Protein AF-A0A7X7NXY7-F1 (afdb_monomer_lite)

pLDDT: mean 87.13, std 12.0, range [41.97, 97.44]

Secondary structure (DSSP, 8-state):
-----B-TT--BEEEETTTEEEEGGGS-HHHHHHHHHHHHHHHHHHHHTTS--EEEEESTTTTS-HHHHHHHHHHHHHHHHHSEEEEE-S-HHHHHHH-SS----

Sequence (105 aa):
FTSGDIDNSFQLILEKGGNTSIPVELLSTGTYDAVALALRLAVTEYIFGDQKGLLILDDCLVDLDPGRKQAAAELLKQFAEKHQVIFTTCSPDTANLLGGAIINM

Foldseek 3Di:
DPDWDQDPVRQTWDDDPNPDTDGLVPDDPQVNLLVVLVVVLVVVCVVQPQHAEEEEEEASLVPHDPVSLLVSLVVVQVSCVRYPYHYHDPDPVSCVSNDDDDDDD

Structure (mmCIF, N/CA/C/O backbone):
data_AF-A0A7X7NXY7-F1
#
_entry.id   AF-A0A7X7NXY7-F1
#
loop_
_atom_site.group_PDB
_atom_site.id
_atom_site.type_symbol
_atom_site.label_atom_id
_atom_site.label_alt_id
_atom_site.label_comp_id
_atom_site.label_asym_id
_atom_site.label_entity_id
_atom_site.label_seq_id
_atom_site.pdbx_PDB_ins_code
_atom_site.Cartn_x
_atom_site.Cartn_y
_atom_site.Cartn_z
_atom_site.occupancy
_atom_site.B_iso_or_equiv
_atom_site.auth_seq_id
_atom_site.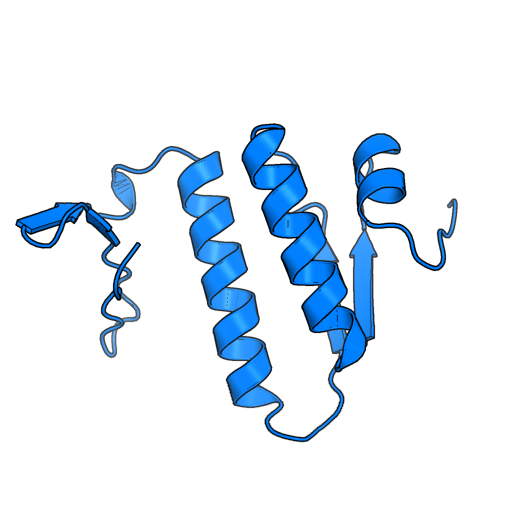auth_comp_id
_atom_site.auth_asym_id
_atom_site.auth_atom_id
_atom_site.pdbx_PDB_model_num
ATOM 1 N N . PHE A 1 1 ? -1.086 2.034 -17.728 1.00 45.12 1 PHE A N 1
ATOM 2 C CA . PHE A 1 1 ? -1.207 0.590 -17.471 1.00 45.12 1 PHE A CA 1
ATOM 3 C C . PHE A 1 1 ? -2.606 0.202 -17.885 1.00 45.12 1 PHE A C 1
ATOM 5 O O . PHE A 1 1 ? -3.544 0.827 -17.412 1.00 45.12 1 PHE A O 1
ATOM 12 N N . THR A 1 2 ? -2.752 -0.705 -18.834 1.00 41.97 2 THR A N 1
ATOM 13 C CA . THR A 1 2 ? -4.056 -1.086 -19.388 1.00 41.97 2 THR A CA 1
ATOM 14 C C . THR A 1 2 ? -4.057 -2.600 -19.439 1.00 41.97 2 THR A C 1
ATOM 16 O O . THR A 1 2 ? -3.410 -3.145 -20.318 1.00 41.97 2 THR A O 1
ATOM 19 N N . SER A 1 3 ? -4.706 -3.193 -18.427 1.00 53.06 3 SER A N 1
ATOM 20 C CA . SER A 1 3 ? -5.005 -4.622 -18.207 1.00 53.06 3 SER A CA 1
ATOM 21 C C . SER A 1 3 ? -3.831 -5.615 -18.226 1.00 53.06 3 SER A C 1
ATOM 23 O O . SER A 1 3 ? -3.082 -5.695 -19.186 1.00 53.06 3 SER A O 1
ATOM 25 N N . GLY A 1 4 ? -3.705 -6.399 -17.151 1.00 54.38 4 GLY A N 1
ATOM 26 C CA . GLY A 1 4 ? -2.897 -7.623 -17.107 1.00 54.38 4 GLY A CA 1
ATOM 27 C C . GLY A 1 4 ? -3.814 -8.847 -17.094 1.00 54.38 4 GLY A C 1
ATOM 28 O O . GLY A 1 4 ? -4.949 -8.746 -16.624 1.00 5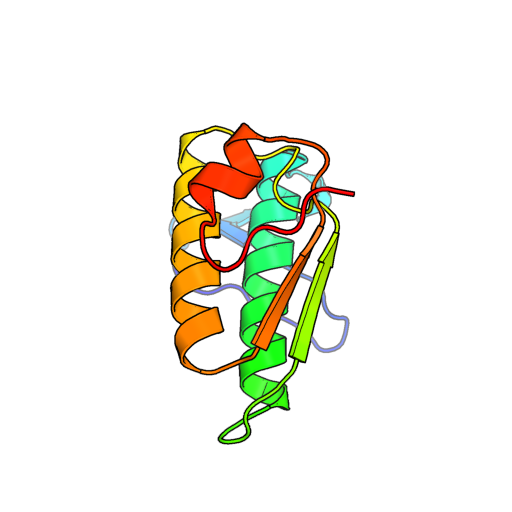4.38 4 GLY A O 1
ATOM 29 N N . ASP A 1 5 ? -3.334 -9.967 -17.628 1.00 58.06 5 ASP A N 1
ATOM 30 C CA . ASP A 1 5 ? -4.025 -11.261 -17.588 1.00 58.06 5 ASP A CA 1
ATOM 31 C C . ASP A 1 5 ? -3.582 -12.057 -16.347 1.00 58.06 5 ASP A C 1
ATOM 33 O O . ASP A 1 5 ? -2.433 -11.937 -15.910 1.00 58.06 5 ASP A O 1
ATOM 37 N N . ILE A 1 6 ? -4.498 -12.832 -15.762 1.00 59.7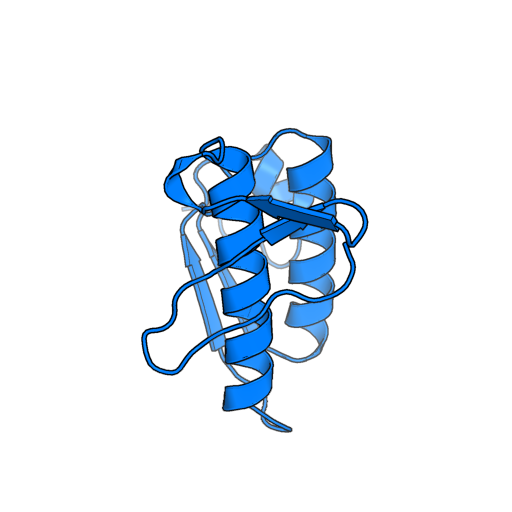5 6 ILE A N 1
ATOM 38 C CA . ILE A 1 6 ? -4.227 -13.750 -14.646 1.00 59.75 6 ILE A CA 1
ATOM 39 C C . ILE A 1 6 ? -4.820 -15.100 -15.039 1.00 59.75 6 ILE A C 1
ATOM 41 O O . ILE A 1 6 ? -6.038 -15.281 -15.017 1.00 59.75 6 ILE A O 1
ATOM 45 N N . ASP A 1 7 ? -3.960 -16.049 -15.398 1.00 66.25 7 ASP A N 1
ATOM 46 C CA . ASP A 1 7 ? -4.399 -17.402 -15.734 1.00 66.25 7 ASP A CA 1
ATOM 47 C C . ASP A 1 7 ? -4.694 -18.251 -14.478 1.00 66.25 7 ASP A C 1
ATOM 49 O O . ASP A 1 7 ? -4.425 -17.858 -13.342 1.00 66.25 7 ASP A O 1
ATOM 53 N N . ASN A 1 8 ? -5.244 -19.458 -14.661 1.00 60.84 8 ASN A N 1
ATOM 54 C CA . ASN A 1 8 ? -5.540 -20.381 -13.550 1.00 60.84 8 ASN A CA 1
ATOM 55 C C . ASN A 1 8 ? -4.282 -20.885 -12.810 1.00 60.84 8 ASN A C 1
ATOM 57 O O . ASN A 1 8 ? -4.403 -21.509 -11.755 1.00 60.84 8 ASN A O 1
ATOM 61 N N . SER A 1 9 ? -3.086 -20.635 -13.351 1.00 61.12 9 SER A N 1
ATOM 62 C CA . SER A 1 9 ? -1.801 -20.845 -12.677 1.00 61.12 9 SER A CA 1
ATOM 63 C C . SER A 1 9 ? -1.289 -19.594 -11.951 1.00 61.12 9 SER A C 1
ATOM 65 O O . SER A 1 9 ? -0.188 -19.634 -11.402 1.00 61.12 9 SER A O 1
ATOM 67 N N . PHE A 1 10 ? -2.083 -18.517 -11.901 1.00 62.81 10 PHE A N 1
ATOM 68 C CA . PHE A 1 10 ? -1.730 -17.211 -11.342 1.00 62.81 10 PHE A CA 1
ATOM 69 C C . PHE A 1 10 ? -0.450 -16.617 -11.953 1.00 62.81 10 PHE A C 1
ATOM 71 O O . PHE A 1 10 ? 0.284 -15.888 -11.283 1.00 62.81 10 PHE A O 1
ATOM 78 N N . GLN A 1 11 ? -0.178 -16.907 -13.230 1.00 67.31 11 GLN A N 1
ATOM 79 C CA . GLN A 1 11 ? 0.917 -16.262 -13.948 1.00 67.31 11 GLN A CA 1
ATOM 80 C C . GLN A 1 11 ? 0.553 -14.799 -14.185 1.00 67.31 11 GLN A C 1
ATOM 82 O O . GLN A 1 11 ? -0.390 -14.478 -14.904 1.00 67.31 11 GLN A O 1
ATOM 87 N N . LEU A 1 12 ? 1.301 -13.907 -13.541 1.00 75.25 12 LEU A N 1
ATOM 88 C CA . LEU A 1 12 ? 1.185 -12.470 -13.737 1.00 75.25 12 LEU A CA 1
ATOM 89 C C . LEU A 1 12 ? 1.958 -12.084 -14.999 1.00 75.25 12 LEU A C 1
ATOM 91 O O . LEU A 1 12 ? 3.147 -12.368 -15.117 1.00 75.25 12 LEU A O 1
ATOM 95 N N . ILE A 1 13 ? 1.298 -11.395 -15.926 1.00 79.31 13 ILE A N 1
ATOM 96 C CA . ILE A 1 13 ? 1.942 -10.817 -17.108 1.00 79.31 13 ILE A CA 1
ATOM 97 C C . ILE A 1 13 ? 1.687 -9.316 -17.109 1.00 79.31 13 ILE A C 1
ATOM 99 O O . ILE A 1 13 ? 0.552 -8.858 -16.965 1.00 79.31 13 ILE A O 1
ATOM 103 N N . LEU A 1 14 ? 2.749 -8.531 -17.286 1.00 81.44 14 LEU A N 1
ATOM 104 C CA . LEU A 1 14 ? 2.635 -7.081 -17.388 1.00 81.44 14 LEU A CA 1
ATOM 105 C C . LEU A 1 14 ? 2.687 -6.638 -18.837 1.00 81.44 14 LEU A C 1
ATOM 107 O O . LEU A 1 14 ? 3.646 -6.931 -19.543 1.00 81.44 14 LEU A O 1
ATOM 111 N N . GLU A 1 15 ? 1.706 -5.852 -19.258 1.00 83.12 15 GLU A N 1
ATOM 112 C CA . GLU A 1 15 ? 1.705 -5.259 -20.589 1.00 83.12 15 GLU A CA 1
ATOM 113 C C . GLU A 1 15 ? 2.158 -3.797 -20.566 1.00 83.12 15 GLU A C 1
ATOM 115 O O . GLU A 1 15 ? 1.634 -2.945 -19.838 1.00 83.12 15 GLU A O 1
ATOM 120 N N . LYS A 1 16 ? 3.132 -3.482 -21.423 1.00 78.75 16 LYS A N 1
ATOM 121 C CA . LYS A 1 16 ? 3.610 -2.124 -21.672 1.00 78.75 16 LYS A CA 1
ATOM 122 C C . LYS A 1 16 ? 3.208 -1.688 -23.080 1.00 78.75 16 LYS A C 1
ATOM 124 O O . LYS A 1 16 ? 3.705 -2.214 -24.069 1.00 78.75 16 LYS A O 1
ATOM 129 N N . GLY A 1 17 ? 2.329 -0.687 -23.168 1.00 77.38 17 GLY A N 1
ATOM 130 C CA . GLY A 1 17 ? 1.947 -0.063 -24.442 1.00 77.38 17 GLY A CA 1
ATOM 131 C C . GLY A 1 17 ? 1.177 -0.972 -25.409 1.00 77.38 17 GLY A C 1
ATOM 132 O O . GLY A 1 17 ? 1.246 -0.741 -26.609 1.00 77.38 17 GLY A O 1
ATOM 133 N N . GLY A 1 18 ? 0.494 -2.008 -24.908 1.00 70.94 18 GLY A N 1
ATOM 134 C CA . GLY A 1 18 ? -0.385 -2.896 -25.687 1.00 70.94 18 GLY A CA 1
ATOM 135 C C . GLY A 1 18 ? 0.310 -3.935 -26.576 1.00 70.94 18 GLY A C 1
ATOM 136 O O . GLY A 1 18 ? -0.356 -4.834 -27.069 1.00 70.94 18 GLY A O 1
ATOM 137 N N . ASN A 1 19 ? 1.634 -3.852 -26.760 1.00 72.31 19 ASN A N 1
ATOM 138 C CA . ASN A 1 19 ? 2.380 -4.743 -27.662 1.00 72.31 19 ASN A CA 1
ATOM 139 C C . ASN A 1 19 ? 3.606 -5.406 -27.009 1.00 72.31 19 ASN A C 1
ATOM 141 O O . ASN A 1 19 ? 4.390 -6.063 -27.692 1.00 72.31 19 ASN A O 1
ATOM 145 N N . THR A 1 20 ? 3.848 -5.196 -25.715 1.00 77.62 20 THR A N 1
ATOM 146 C CA . THR A 1 20 ? 5.012 -5.772 -25.027 1.00 77.62 20 THR A CA 1
ATOM 147 C C . THR A 1 20 ? 4.588 -6.393 -23.710 1.00 77.62 20 THR A C 1
ATOM 149 O O . THR A 1 20 ? 4.337 -5.673 -22.745 1.00 77.62 20 THR A O 1
ATOM 152 N N . SER A 1 21 ? 4.550 -7.722 -23.676 1.00 80.94 21 SER A N 1
ATOM 153 C CA . SER A 1 21 ? 4.411 -8.498 -22.448 1.00 80.94 21 SER A CA 1
ATOM 154 C C . SER A 1 21 ? 5.772 -8.638 -21.772 1.00 80.94 21 SER A C 1
ATOM 156 O O . SER A 1 21 ? 6.765 -8.997 -22.407 1.00 80.94 21 SER A O 1
ATOM 158 N N . ILE A 1 22 ? 5.819 -8.327 -20.484 1.00 80.00 22 ILE A N 1
ATOM 159 C CA . ILE A 1 22 ? 7.006 -8.391 -19.641 1.00 80.00 22 ILE A CA 1
ATOM 160 C C . ILE A 1 22 ? 6.748 -9.468 -18.582 1.00 80.00 22 ILE A C 1
ATOM 162 O O . ILE A 1 22 ? 5.845 -9.292 -17.756 1.00 80.00 22 ILE A O 1
ATOM 166 N N . PRO A 1 23 ? 7.518 -10.570 -18.603 1.00 80.44 23 PRO A N 1
ATOM 167 C CA . PRO A 1 23 ? 7.526 -11.549 -17.528 1.00 80.44 23 PRO A CA 1
ATOM 168 C C . PRO A 1 23 ? 7.941 -10.911 -16.204 1.00 80.44 23 PRO A C 1
ATOM 170 O O . PRO A 1 23 ? 8.771 -9.997 -16.159 1.00 80.44 23 PRO A O 1
ATOM 173 N N . VAL A 1 24 ? 7.370 -11.406 -15.116 1.00 79.94 24 VAL A N 1
ATOM 174 C CA . VAL A 1 24 ? 7.554 -10.845 -13.775 1.00 79.94 24 VAL A CA 1
ATOM 175 C C . VAL A 1 24 ? 8.996 -10.986 -13.283 1.00 79.94 24 VAL A C 1
ATOM 177 O O . VAL A 1 24 ? 9.486 -10.132 -12.547 1.00 79.94 24 VAL A O 1
ATOM 180 N N . GLU A 1 25 ? 9.716 -11.995 -13.768 1.00 81.12 25 GLU A N 1
ATOM 181 C CA . GLU A 1 25 ? 11.126 -12.257 -13.466 1.00 81.12 25 GLU A CA 1
ATOM 182 C C . GLU A 1 25 ? 12.063 -11.160 -13.993 1.00 81.12 25 GLU A C 1
ATOM 184 O O . GLU A 1 25 ? 13.207 -11.060 -13.555 1.00 81.12 25 GLU A O 1
ATOM 189 N N . LEU A 1 26 ? 11.595 -10.334 -14.937 1.00 83.38 26 LEU A N 1
ATOM 190 C CA . LEU A 1 26 ? 12.359 -9.216 -15.498 1.00 83.38 26 LEU A CA 1
ATOM 191 C C . LEU A 1 26 ? 12.095 -7.886 -14.778 1.00 83.38 26 LEU A C 1
ATOM 193 O O . LEU A 1 26 ? 12.628 -6.849 -15.183 1.00 83.38 26 LEU A O 1
ATOM 197 N N . LEU A 1 27 ? 11.258 -7.881 -13.738 1.00 82.81 27 LEU A N 1
ATOM 198 C CA . LEU A 1 27 ? 10.927 -6.671 -12.996 1.00 82.81 27 LEU A CA 1
ATOM 199 C C . LEU A 1 27 ? 11.981 -6.342 -11.947 1.00 82.81 27 LEU A C 1
ATOM 201 O O . LEU A 1 27 ? 12.554 -7.215 -11.302 1.00 82.81 27 LEU A O 1
ATOM 205 N N . SER A 1 28 ? 12.177 -5.043 -11.713 1.00 84.88 28 SER A N 1
ATOM 206 C CA . SER A 1 28 ? 12.858 -4.605 -10.497 1.00 84.88 28 SER A CA 1
ATOM 207 C C . SER A 1 28 ? 11.999 -4.907 -9.269 1.00 84.88 28 SER A C 1
ATOM 209 O O . SER A 1 28 ? 10.769 -4.874 -9.360 1.00 84.88 28 SER A O 1
ATOM 211 N N . THR A 1 29 ? 12.640 -5.098 -8.114 1.00 85.94 29 THR A N 1
ATOM 212 C CA . THR A 1 29 ? 11.980 -5.354 -6.822 1.00 85.94 29 THR A CA 1
ATOM 213 C C . THR A 1 29 ? 10.848 -4.361 -6.549 1.00 85.94 29 THR A C 1
ATOM 215 O O . THR A 1 29 ? 9.690 -4.750 -6.497 1.00 85.94 29 THR A O 1
ATOM 218 N N . GLY A 1 30 ? 11.125 -3.052 -6.577 1.00 85.88 30 GLY A N 1
ATOM 219 C CA . GLY A 1 30 ? 10.084 -2.043 -6.348 1.00 85.88 30 GLY A CA 1
ATOM 220 C C . GLY A 1 30 ? 8.993 -1.963 -7.432 1.00 85.88 30 GLY A C 1
ATOM 221 O O . GLY A 1 30 ? 7.970 -1.313 -7.233 1.00 85.88 30 GLY A O 1
ATOM 222 N N . THR A 1 31 ? 9.176 -2.568 -8.613 1.00 87.19 31 THR A N 1
ATOM 223 C CA . THR A 1 31 ? 8.081 -2.710 -9.596 1.00 87.19 31 THR A CA 1
ATOM 224 C C . THR A 1 31 ? 7.232 -3.928 -9.276 1.00 87.19 31 THR A C 1
ATOM 226 O O . THR A 1 31 ? 6.007 -3.832 -9.296 1.00 87.19 31 THR A O 1
ATOM 229 N N . TYR A 1 32 ? 7.882 -5.043 -8.949 1.00 87.69 32 TYR A N 1
ATOM 230 C CA . TYR A 1 32 ? 7.222 -6.249 -8.477 1.00 87.69 32 TYR A CA 1
ATOM 231 C C . TYR A 1 32 ? 6.347 -5.953 -7.254 1.00 87.69 32 TYR A C 1
ATOM 233 O O . TYR A 1 32 ? 5.160 -6.264 -7.275 1.00 87.69 32 TYR A O 1
ATOM 241 N N . ASP A 1 33 ? 6.882 -5.260 -6.247 1.00 89.69 33 ASP A N 1
ATOM 242 C CA . A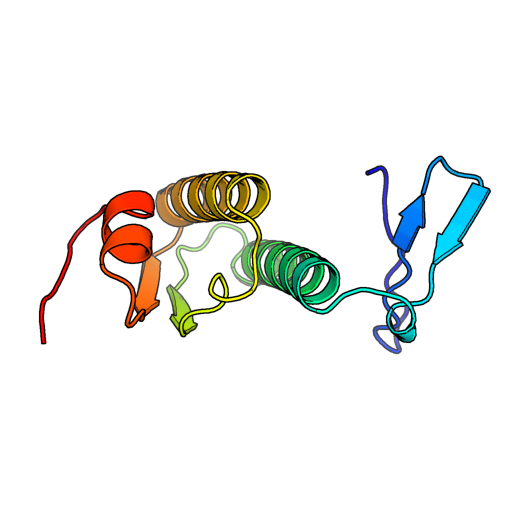SP A 1 33 ? 6.157 -4.954 -5.009 1.00 89.69 33 ASP A CA 1
ATOM 243 C C . ASP A 1 33 ? 4.934 -4.072 -5.250 1.00 89.69 33 ASP A C 1
ATOM 245 O O . ASP A 1 33 ? 3.864 -4.321 -4.694 1.00 89.69 33 ASP A O 1
ATOM 249 N N . ALA A 1 34 ? 5.050 -3.078 -6.137 1.00 90.00 34 ALA A N 1
ATOM 250 C CA . ALA A 1 34 ? 3.921 -2.232 -6.513 1.00 90.00 34 ALA A CA 1
ATOM 251 C C . ALA A 1 34 ? 2.803 -3.042 -7.194 1.00 90.00 34 ALA A C 1
ATOM 253 O O . ALA A 1 34 ? 1.625 -2.861 -6.884 1.00 90.00 34 ALA A O 1
ATOM 254 N N . VAL A 1 35 ? 3.165 -3.956 -8.100 1.00 89.62 35 VAL A N 1
ATOM 255 C CA . VAL A 1 35 ? 2.210 -4.830 -8.798 1.00 89.62 35 VAL A CA 1
ATOM 256 C C . VAL A 1 35 ? 1.582 -5.830 -7.830 1.00 89.62 35 VAL A C 1
ATOM 258 O O . VAL A 1 35 ? 0.364 -6.003 -7.833 1.00 89.62 35 VAL A O 1
ATOM 261 N N . ALA A 1 36 ? 2.384 -6.441 -6.960 1.00 89.00 36 ALA A N 1
ATOM 262 C CA . ALA A 1 36 ? 1.919 -7.377 -5.948 1.00 89.00 36 ALA A CA 1
ATOM 263 C C . ALA A 1 36 ? 0.961 -6.706 -4.952 1.00 89.00 36 ALA A C 1
ATOM 265 O O . ALA A 1 36 ? -0.062 -7.292 -4.596 1.00 89.00 36 ALA A O 1
ATOM 266 N N . LEU A 1 37 ? 1.250 -5.470 -4.529 1.00 92.44 37 LEU A N 1
ATOM 267 C CA . LEU A 1 37 ? 0.356 -4.687 -3.680 1.00 92.44 37 LEU A CA 1
ATOM 268 C C . LEU A 1 37 ? -0.960 -4.367 -4.396 1.00 92.44 37 LEU A C 1
ATOM 270 O O . LEU A 1 37 ? -2.024 -4.594 -3.825 1.00 92.44 37 LEU A O 1
ATOM 274 N N . ALA A 1 38 ? -0.903 -3.893 -5.644 1.00 91.75 38 ALA A N 1
ATOM 275 C CA . ALA A 1 38 ? -2.098 -3.588 -6.429 1.00 91.75 38 ALA A CA 1
ATOM 276 C C . ALA A 1 38 ? -2.991 -4.825 -6.615 1.00 91.75 38 ALA A C 1
ATOM 278 O O . ALA A 1 38 ? -4.200 -4.755 -6.389 1.00 91.75 38 ALA A O 1
ATOM 279 N N . LEU A 1 39 ? -2.393 -5.974 -6.949 1.00 90.69 39 LEU A N 1
ATOM 280 C CA . LEU A 1 39 ? -3.118 -7.237 -7.052 1.00 90.69 39 LEU A CA 1
ATOM 281 C C . LEU A 1 39 ? -3.735 -7.637 -5.709 1.00 90.69 39 LEU A C 1
ATOM 283 O O . LEU A 1 39 ? -4.905 -8.010 -5.660 1.00 90.69 39 LEU A O 1
ATOM 287 N N . ARG A 1 40 ? -2.969 -7.543 -4.615 1.00 92.06 40 ARG A N 1
ATOM 288 C CA . ARG A 1 40 ? -3.458 -7.878 -3.273 1.00 92.06 40 ARG A CA 1
ATOM 289 C C . ARG A 1 40 ? -4.688 -7.048 -2.917 1.00 92.06 40 ARG A C 1
ATOM 291 O O . ARG A 1 40 ? -5.660 -7.621 -2.434 1.00 92.06 40 ARG A O 1
ATOM 298 N N . LEU A 1 41 ? -4.678 -5.742 -3.186 1.00 93.00 41 LEU A N 1
ATOM 299 C CA . LEU A 1 41 ? -5.832 -4.871 -2.947 1.00 93.00 41 LEU A CA 1
ATOM 300 C C . LEU A 1 41 ? -7.037 -5.269 -3.810 1.00 93.00 41 LEU A C 1
ATOM 302 O O . LEU A 1 41 ? -8.127 -5.426 -3.269 1.00 93.00 41 LEU A O 1
ATOM 306 N N . ALA A 1 42 ? -6.836 -5.521 -5.106 1.00 91.88 42 ALA A N 1
ATOM 307 C CA . ALA A 1 42 ? -7.910 -5.920 -6.019 1.00 91.88 42 ALA A CA 1
ATOM 308 C C . ALA A 1 42 ? -8.568 -7.252 -5.616 1.00 91.88 42 ALA A C 1
ATOM 310 O O . ALA A 1 42 ? -9.792 -7.358 -5.556 1.00 91.88 42 ALA A O 1
ATOM 311 N N . VAL A 1 43 ? -7.759 -8.264 -5.286 1.00 91.56 43 VAL A N 1
ATOM 312 C CA . VAL A 1 43 ? -8.252 -9.565 -4.806 1.00 91.56 43 VAL A CA 1
ATOM 313 C C . VAL A 1 43 ? -8.982 -9.408 -3.475 1.00 91.56 43 VAL A C 1
ATOM 315 O O . VAL A 1 43 ? -10.024 -10.021 -3.266 1.00 91.56 43 VAL A O 1
ATOM 318 N N . THR A 1 44 ? -8.464 -8.569 -2.579 1.00 92.38 44 THR A N 1
ATOM 319 C CA . THR A 1 44 ? -9.082 -8.329 -1.272 1.00 92.38 44 THR A CA 1
ATOM 320 C C . THR A 1 44 ? -10.441 -7.635 -1.413 1.00 92.38 44 THR A C 1
ATOM 322 O O . THR A 1 44 ? -11.402 -8.065 -0.779 1.00 92.38 44 THR A O 1
ATOM 325 N N . GLU A 1 45 ? -10.555 -6.616 -2.273 1.00 90.69 45 GLU A N 1
ATOM 326 C CA . GLU A 1 45 ? -11.833 -5.945 -2.560 1.00 90.69 45 GLU A CA 1
ATOM 327 C C . GLU A 1 45 ? -12.846 -6.929 -3.170 1.00 90.69 45 GLU A C 1
ATOM 329 O O . GLU A 1 45 ? -14.007 -6.952 -2.765 1.00 90.69 45 GLU A O 1
ATOM 334 N N . TYR A 1 46 ? -12.396 -7.822 -4.058 1.00 90.50 46 TYR A N 1
ATOM 335 C CA . TYR A 1 46 ? -13.241 -8.881 -4.617 1.00 90.50 46 TYR A CA 1
ATOM 336 C C . TYR A 1 46 ? -13.735 -9.880 -3.558 1.00 90.50 46 TYR A C 1
ATOM 338 O O . TYR A 1 46 ? -14.912 -10.236 -3.549 1.00 90.50 46 TYR A O 1
ATOM 346 N N . ILE A 1 47 ? -12.854 -10.327 -2.655 1.00 90.81 47 ILE A N 1
ATOM 347 C CA . ILE A 1 47 ? -13.197 -11.294 -1.600 1.00 90.81 47 ILE A CA 1
ATOM 348 C C . ILE A 1 47 ? -14.173 -10.690 -0.589 1.00 90.81 47 ILE A C 1
ATOM 350 O O . ILE A 1 47 ? -15.108 -11.368 -0.162 1.00 90.81 47 ILE A O 1
ATOM 354 N N . PHE A 1 48 ? -13.956 -9.440 -0.177 1.00 90.50 48 PHE A N 1
ATOM 355 C CA . PHE A 1 48 ? -14.824 -8.786 0.801 1.00 90.50 48 PHE A CA 1
ATOM 356 C C . PHE A 1 48 ? -16.170 -8.355 0.207 1.00 90.50 48 PHE A C 1
ATOM 358 O O . PHE A 1 48 ? -17.163 -8.314 0.938 1.00 90.50 48 PHE A O 1
ATOM 365 N N . GLY A 1 49 ? -16.234 -8.071 -1.097 1.00 86.56 49 GLY A N 1
ATOM 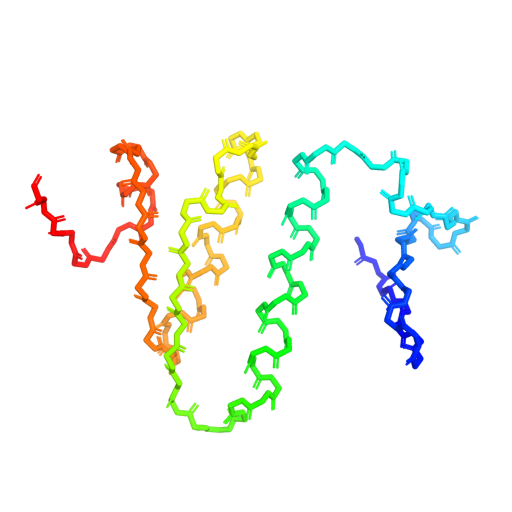366 C CA . GLY A 1 49 ? -17.449 -7.583 -1.743 1.00 86.56 49 GLY A CA 1
ATOM 367 C C . GLY A 1 49 ? -17.974 -6.328 -1.039 1.00 86.56 49 GLY A C 1
ATOM 368 O O . GLY A 1 49 ? -17.224 -5.389 -0.786 1.00 86.56 49 GLY A O 1
ATOM 369 N N . ASP A 1 50 ? -19.253 -6.334 -0.657 1.00 87.19 50 ASP A N 1
ATOM 370 C CA . ASP A 1 50 ? -19.882 -5.212 0.059 1.00 87.19 50 ASP A CA 1
ATOM 371 C C . ASP A 1 50 ? -19.589 -5.195 1.574 1.00 87.19 50 ASP A C 1
ATOM 373 O O . ASP A 1 50 ? -20.058 -4.313 2.301 1.00 87.19 50 ASP A O 1
ATOM 377 N N . GLN A 1 51 ? -18.849 -6.179 2.094 1.00 90.62 51 GLN A N 1
ATOM 378 C CA . GLN A 1 51 ? -18.555 -6.276 3.521 1.00 90.62 51 GLN A CA 1
ATOM 379 C C . GLN A 1 51 ? -17.320 -5.455 3.904 1.00 90.62 51 GLN A C 1
ATOM 381 O O . GLN A 1 51 ? -16.312 -5.405 3.199 1.00 90.62 51 GLN A O 1
ATOM 386 N N . LYS A 1 52 ? -17.361 -4.854 5.098 1.00 90.06 52 LYS A N 1
ATOM 387 C CA . LYS A 1 52 ? -16.159 -4.269 5.702 1.00 90.06 52 LYS A CA 1
ATOM 388 C C . LYS A 1 52 ? -15.221 -5.394 6.124 1.00 90.06 52 LYS A C 1
ATOM 390 O O . LYS A 1 52 ? -15.608 -6.263 6.901 1.00 90.06 52 LYS A O 1
ATOM 395 N N . GLY A 1 53 ? -13.990 -5.344 5.631 1.00 93.06 53 GLY A N 1
ATOM 396 C CA . GLY A 1 53 ? -12.962 -6.347 5.892 1.00 93.06 53 GLY A CA 1
ATOM 397 C C . GLY A 1 53 ? -11.773 -5.761 6.643 1.00 93.06 53 GLY A C 1
ATOM 398 O O . GLY A 1 53 ? -11.726 -4.553 6.882 1.00 93.06 53 GLY A O 1
ATOM 399 N N . LEU A 1 54 ? -10.824 -6.620 7.008 1.00 94.06 54 LEU A N 1
ATOM 400 C CA . LEU A 1 54 ? -9.575 -6.247 7.670 1.00 94.06 54 LEU A CA 1
ATOM 401 C C . LEU A 1 54 ? -8.393 -6.637 6.783 1.00 94.06 54 LEU A C 1
ATOM 403 O O . LEU A 1 54 ? -8.263 -7.798 6.400 1.00 94.06 54 LEU A O 1
ATOM 407 N N . LEU A 1 55 ? -7.513 -5.679 6.513 1.00 95.25 55 LEU A N 1
ATOM 408 C CA . LEU A 1 55 ? -6.247 -5.895 5.826 1.00 95.25 55 LEU A CA 1
ATOM 409 C C . LEU A 1 55 ? -5.091 -5.522 6.758 1.00 95.25 55 LEU A C 1
ATOM 411 O O . LEU A 1 55 ? -5.054 -4.413 7.287 1.00 95.25 55 LEU A O 1
ATOM 415 N N . ILE A 1 56 ? -4.149 -6.445 6.950 1.00 96.31 56 ILE A N 1
ATOM 416 C CA . ILE A 1 56 ? -2.923 -6.215 7.722 1.00 96.31 56 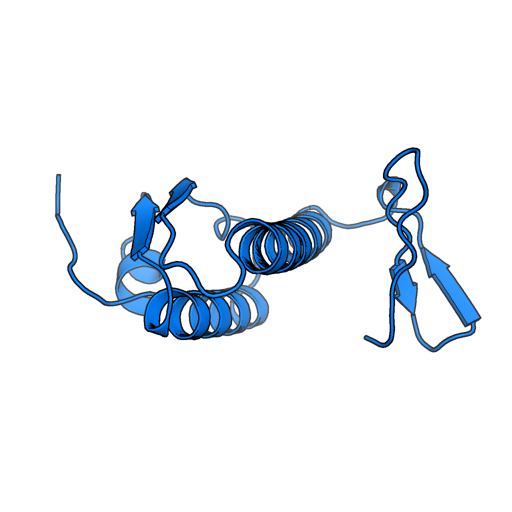ILE A CA 1
ATOM 417 C C . ILE A 1 56 ? -1.740 -6.250 6.755 1.00 96.31 56 ILE A C 1
ATOM 419 O O . ILE A 1 56 ? -1.610 -7.196 5.976 1.00 96.31 56 ILE A O 1
ATOM 423 N N . LEU A 1 57 ? -0.903 -5.216 6.787 1.00 96.19 57 LEU A N 1
ATOM 424 C CA . LEU A 1 57 ? 0.253 -5.051 5.908 1.00 96.19 57 LEU A CA 1
ATOM 425 C C . LEU A 1 57 ? 1.500 -4.779 6.743 1.00 96.19 57 LEU A C 1
ATOM 427 O O . LEU A 1 57 ? 1.472 -3.906 7.607 1.00 96.19 57 LEU A O 1
ATOM 431 N N . ASP A 1 58 ? 2.580 -5.498 6.445 1.00 94.88 58 ASP A N 1
ATOM 432 C CA . ASP A 1 58 ? 3.869 -5.338 7.115 1.00 94.88 58 ASP A CA 1
ATOM 433 C C . ASP A 1 58 ? 4.903 -4.732 6.164 1.00 94.88 58 ASP A C 1
ATOM 435 O O . ASP A 1 58 ? 5.375 -5.391 5.242 1.00 94.88 58 ASP A O 1
ATOM 439 N N . ASP A 1 59 ? 5.150 -3.434 6.344 1.00 92.81 59 ASP A N 1
ATOM 440 C CA . ASP A 1 59 ? 6.144 -2.577 5.685 1.00 92.81 59 ASP A CA 1
ATOM 441 C C . ASP A 1 59 ? 6.301 -2.754 4.163 1.00 92.81 59 ASP A C 1
ATOM 443 O O . ASP A 1 59 ? 7.367 -2.546 3.584 1.00 92.81 59 ASP A O 1
ATOM 447 N N . CYS A 1 60 ? 5.209 -3.081 3.468 1.00 93.19 60 CYS A N 1
ATOM 448 C CA . CYS A 1 60 ? 5.226 -3.436 2.045 1.00 93.19 60 CYS A CA 1
ATOM 449 C C . CYS A 1 60 ? 5.503 -2.262 1.085 1.00 93.19 60 CYS A C 1
ATOM 451 O O . CYS A 1 60 ? 5.347 -2.405 -0.125 1.00 93.19 60 CYS A O 1
ATOM 453 N N . LEU A 1 61 ? 5.851 -1.083 1.610 1.00 94.69 61 LEU A N 1
ATOM 454 C CA . LEU A 1 61 ? 6.224 0.096 0.826 1.00 94.69 61 LEU A CA 1
ATOM 455 C C . LEU A 1 61 ? 7.735 0.366 0.862 1.00 94.69 61 LEU A C 1
ATOM 457 O O . LEU A 1 61 ? 8.185 1.309 0.213 1.00 94.69 61 LEU A O 1
ATOM 461 N N . VAL A 1 62 ? 8.516 -0.407 1.625 1.00 92.56 62 VAL A N 1
ATOM 462 C CA . VAL A 1 62 ? 9.928 -0.117 1.923 1.00 92.56 62 VAL A CA 1
ATOM 463 C C . VAL A 1 62 ? 10.781 0.108 0.666 1.00 92.56 62 VAL A C 1
ATOM 465 O O . VAL A 1 62 ? 11.464 1.132 0.595 1.00 92.56 62 VAL A O 1
ATOM 468 N N . ASP A 1 63 ? 10.636 -0.745 -0.352 1.00 90.88 63 ASP A N 1
ATOM 469 C CA . ASP A 1 63 ? 11.436 -0.741 -1.589 1.00 90.88 63 ASP A CA 1
ATOM 470 C C . ASP A 1 63 ? 10.884 0.163 -2.707 1.00 90.88 63 ASP A C 1
ATOM 472 O O . ASP A 1 63 ? 11.440 0.235 -3.809 1.00 90.88 63 ASP A O 1
ATOM 476 N N . LEU A 1 64 ? 9.781 0.873 -2.451 1.00 92.56 64 LEU A N 1
ATOM 477 C CA . LEU A 1 64 ? 9.197 1.786 -3.428 1.00 92.56 64 LEU A CA 1
ATOM 478 C C . LEU A 1 64 ? 9.949 3.118 -3.460 1.00 92.56 64 LEU A C 1
ATOM 480 O O . LEU A 1 64 ? 10.206 3.738 -2.423 1.00 92.56 64 LEU A O 1
ATOM 484 N N . ASP A 1 65 ? 10.217 3.609 -4.673 1.00 92.19 65 ASP A N 1
ATOM 485 C CA . ASP A 1 65 ? 10.682 4.980 -4.869 1.00 92.19 65 ASP A CA 1
ATOM 486 C C . ASP A 1 65 ? 9.639 5.995 -4.353 1.00 92.19 65 ASP A C 1
ATOM 488 O O . ASP A 1 65 ? 8.452 5.664 -4.254 1.00 92.19 65 ASP A O 1
ATOM 492 N N . PRO A 1 66 ? 10.042 7.239 -4.025 1.00 93.12 66 PRO A N 1
ATOM 493 C CA . PRO A 1 66 ? 9.156 8.205 -3.376 1.00 93.12 66 PRO A CA 1
ATOM 494 C C . PRO A 1 66 ? 7.829 8.445 -4.108 1.00 93.12 66 PRO A C 1
ATOM 496 O O . PRO A 1 66 ? 6.786 8.550 -3.464 1.00 93.12 66 PRO A O 1
ATOM 499 N N . GLY A 1 67 ? 7.848 8.482 -5.446 1.00 94.06 67 GLY A N 1
ATOM 500 C CA . GLY A 1 67 ? 6.642 8.700 -6.243 1.00 94.06 67 GLY A CA 1
ATOM 501 C C . GLY A 1 67 ? 5.681 7.516 -6.156 1.00 94.06 67 GLY A C 1
ATOM 502 O O . GLY A 1 67 ? 4.485 7.695 -5.926 1.00 94.06 67 GLY A O 1
ATOM 503 N N . ARG A 1 68 ? 6.203 6.289 -6.272 1.00 93.19 68 ARG A N 1
ATOM 504 C CA . ARG A 1 68 ? 5.398 5.067 -6.109 1.00 93.19 68 ARG A CA 1
ATOM 505 C C . ARG A 1 68 ? 4.893 4.885 -4.686 1.00 93.19 68 ARG A C 1
ATOM 507 O O . ARG A 1 68 ? 3.749 4.479 -4.505 1.00 93.19 68 ARG A O 1
ATOM 514 N N . LYS A 1 69 ? 5.712 5.212 -3.686 1.00 95.56 69 LYS A N 1
ATOM 515 C CA . LYS A 1 69 ? 5.341 5.156 -2.269 1.00 95.56 69 LYS A CA 1
ATOM 516 C C . LYS A 1 69 ? 4.163 6.083 -1.970 1.00 95.56 69 LYS A C 1
ATOM 518 O O . LYS A 1 69 ? 3.217 5.664 -1.309 1.00 95.56 69 LYS A O 1
ATOM 523 N N . GLN A 1 70 ? 4.180 7.301 -2.513 1.00 96.12 70 GLN A N 1
ATOM 524 C CA . GLN A 1 70 ? 3.070 8.242 -2.383 1.00 96.12 70 GLN A CA 1
ATOM 525 C C . GLN A 1 70 ? 1.785 7.714 -3.036 1.00 96.12 70 GLN A C 1
ATOM 527 O O . GLN A 1 70 ? 0.746 7.676 -2.381 1.00 96.12 70 GLN A O 1
ATOM 532 N N . ALA A 1 71 ? 1.864 7.231 -4.279 1.00 95.50 71 ALA A N 1
ATOM 533 C CA . ALA A 1 71 ? 0.707 6.662 -4.972 1.00 95.50 71 ALA A CA 1
ATOM 534 C C . ALA A 1 71 ? 0.127 5.438 -4.236 1.00 95.50 71 ALA A C 1
ATOM 536 O O . ALA A 1 71 ? -1.087 5.309 -4.085 1.00 95.50 71 ALA A O 1
ATOM 537 N N . ALA A 1 72 ? 0.987 4.553 -3.728 1.00 95.94 72 ALA A N 1
ATOM 538 C CA . ALA A 1 72 ? 0.567 3.393 -2.949 1.00 95.94 72 ALA A CA 1
ATOM 539 C C . ALA A 1 72 ? -0.106 3.796 -1.626 1.00 95.94 72 ALA A C 1
ATOM 541 O O . ALA A 1 72 ? -1.130 3.223 -1.260 1.00 95.94 72 ALA A O 1
ATOM 542 N N . ALA A 1 73 ? 0.421 4.807 -0.931 1.00 96.38 73 ALA A N 1
ATOM 543 C CA . ALA A 1 73 ? -0.194 5.330 0.285 1.00 96.38 73 ALA A CA 1
ATOM 544 C C . ALA A 1 73 ? -1.576 5.949 0.019 1.00 96.38 73 ALA A C 1
ATOM 546 O O . ALA A 1 73 ? -2.497 5.754 0.810 1.00 96.38 73 ALA A O 1
ATOM 547 N N . GLU A 1 74 ? -1.750 6.665 -1.095 1.00 96.25 74 GLU A N 1
ATOM 548 C CA . GLU A 1 74 ? -3.053 7.199 -1.512 1.00 96.25 74 GLU A CA 1
ATOM 549 C C . GLU A 1 74 ? -4.067 6.080 -1.792 1.00 96.25 74 GLU A C 1
ATOM 551 O O . GLU A 1 74 ? -5.196 6.148 -1.307 1.00 96.25 74 GLU A O 1
ATOM 556 N N . LEU A 1 75 ? -3.656 5.012 -2.484 1.00 95.31 75 LEU A N 1
ATOM 557 C CA . LEU A 1 75 ? -4.502 3.834 -2.712 1.00 95.31 75 LEU A CA 1
ATOM 558 C C . LEU A 1 75 ? -4.899 3.144 -1.402 1.00 95.31 75 LEU A C 1
ATOM 560 O O . LEU A 1 75 ? -6.060 2.783 -1.221 1.00 95.31 75 LEU A O 1
ATOM 564 N N . LEU A 1 76 ? -3.960 2.992 -0.465 1.00 96.31 76 LEU A N 1
ATOM 565 C CA . LEU A 1 76 ? -4.241 2.403 0.846 1.00 96.31 76 LEU A CA 1
ATOM 566 C C . LEU A 1 76 ? -5.222 3.247 1.660 1.00 96.31 76 LEU A C 1
ATOM 568 O O . LEU A 1 76 ? -6.100 2.687 2.313 1.00 96.31 76 LEU A O 1
ATOM 572 N N . LYS A 1 77 ? -5.118 4.579 1.593 1.00 95.62 77 LYS A N 1
ATOM 573 C CA . LYS A 1 77 ? -6.080 5.487 2.233 1.00 95.62 77 LYS A CA 1
ATOM 574 C C . LYS A 1 77 ? -7.479 5.320 1.651 1.00 95.62 77 LYS A C 1
ATOM 576 O O . LYS A 1 77 ? -8.420 5.174 2.419 1.00 95.62 77 LYS A O 1
ATOM 581 N N . GLN A 1 78 ? -7.606 5.277 0.324 1.00 94.38 78 GLN A N 1
ATOM 582 C CA . GLN A 1 78 ? -8.894 5.054 -0.346 1.00 94.38 78 GLN A CA 1
ATOM 583 C C . GLN A 1 78 ? -9.493 3.694 0.027 1.00 94.38 78 GLN A C 1
ATOM 585 O O . GLN A 1 78 ? -10.675 3.589 0.343 1.00 94.38 78 GLN A O 1
ATOM 590 N N . PHE A 1 79 ? -8.668 2.648 0.061 1.00 94.31 79 PHE A N 1
ATOM 591 C CA . PHE A 1 79 ? -9.097 1.326 0.508 1.00 94.31 79 PHE A CA 1
ATOM 592 C C . PHE A 1 79 ? -9.570 1.347 1.976 1.00 94.31 79 PHE A C 1
ATOM 594 O O . PHE A 1 79 ? -10.586 0.734 2.319 1.00 94.31 79 PHE A O 1
ATOM 601 N N . ALA A 1 80 ? -8.884 2.111 2.833 1.00 95.12 80 ALA A N 1
ATOM 602 C CA . ALA A 1 80 ? -9.222 2.273 4.244 1.00 95.12 80 ALA A CA 1
ATOM 603 C C . ALA A 1 80 ? -10.535 3.045 4.502 1.00 95.12 80 ALA A C 1
ATOM 605 O O . ALA A 1 80 ? -11.073 2.994 5.608 1.00 95.12 80 ALA A O 1
ATOM 606 N N . GLU A 1 81 ? -11.094 3.739 3.504 1.00 93.62 81 GLU A N 1
ATOM 607 C CA . GLU A 1 81 ? -12.417 4.372 3.626 1.00 93.62 81 GLU A CA 1
ATOM 608 C C . GLU A 1 81 ? -13.539 3.326 3.729 1.00 93.62 81 GLU A C 1
ATOM 610 O O . GLU A 1 81 ? -14.560 3.552 4.386 1.00 93.62 81 GLU A O 1
ATOM 615 N N . LYS A 1 82 ? -13.343 2.159 3.102 1.00 93.62 82 LYS A N 1
ATOM 616 C CA . LYS A 1 82 ? -14.313 1.055 3.084 1.00 93.62 82 LYS A CA 1
ATOM 617 C C . LYS A 1 82 ? -13.948 -0.069 4.054 1.00 93.62 82 LYS A C 1
ATOM 619 O O . LYS A 1 82 ? -14.840 -0.665 4.660 1.00 93.62 82 LYS A O 1
ATOM 624 N N . HIS A 1 83 ? -12.657 -0.347 4.225 1.00 94.31 83 HIS A N 1
ATOM 625 C CA . HIS A 1 83 ? -12.144 -1.477 5.004 1.00 94.31 83 HIS A CA 1
ATOM 626 C C . HIS A 1 83 ? -11.231 -1.003 6.142 1.00 94.31 83 HIS A C 1
ATOM 628 O O . HIS A 1 83 ? -10.681 0.089 6.106 1.00 94.31 83 HIS A O 1
ATOM 634 N N . GLN A 1 84 ? -11.036 -1.826 7.169 1.00 95.31 84 GLN A N 1
ATOM 635 C CA . GLN A 1 84 ? -10.039 -1.539 8.195 1.00 95.31 84 GLN A CA 1
ATOM 636 C C . GLN A 1 84 ? -8.652 -1.941 7.687 1.00 95.31 84 GLN A C 1
ATOM 638 O O . GLN A 1 84 ? -8.457 -3.074 7.247 1.00 95.31 84 GLN A O 1
ATOM 643 N N . VAL A 1 85 ? -7.682 -1.032 7.785 1.00 96.94 85 VAL A N 1
ATOM 644 C CA . VAL A 1 85 ? -6.282 -1.299 7.434 1.00 96.94 85 VAL A CA 1
ATOM 645 C C . VAL A 1 85 ? -5.412 -1.129 8.673 1.00 96.94 85 VAL A C 1
ATOM 647 O O . VAL A 1 85 ? -5.455 -0.088 9.324 1.00 96.94 85 VAL A O 1
ATOM 650 N N . ILE A 1 86 ? -4.618 -2.151 8.989 1.00 97.25 86 ILE A N 1
ATOM 651 C CA . ILE A 1 86 ? -3.536 -2.084 9.972 1.00 97.25 86 ILE A CA 1
ATOM 652 C C . ILE A 1 86 ? -2.230 -2.168 9.194 1.00 97.25 86 ILE A C 1
ATOM 654 O O . ILE A 1 86 ? -1.986 -3.144 8.488 1.00 97.25 86 ILE A O 1
ATOM 658 N N . PHE A 1 87 ? -1.399 -1.140 9.317 1.00 97.44 87 PHE A N 1
ATOM 659 C CA . PHE A 1 87 ? -0.106 -1.081 8.650 1.00 97.44 87 PHE A CA 1
ATOM 660 C C . PHE A 1 87 ? 0.998 -1.000 9.698 1.00 97.44 87 PHE A C 1
ATOM 662 O O . PHE A 1 87 ? 0.976 -0.106 10.545 1.00 97.44 87 PHE A O 1
ATOM 669 N N . THR A 1 88 ? 1.962 -1.912 9.638 1.00 97.12 88 THR A N 1
ATOM 670 C CA . THR A 1 88 ? 3.175 -1.871 10.458 1.00 97.12 88 THR A CA 1
ATOM 671 C C . THR A 1 88 ? 4.340 -1.372 9.616 1.00 97.12 88 THR A C 1
ATOM 673 O O . THR A 1 88 ? 4.474 -1.718 8.448 1.00 97.12 88 THR A O 1
ATOM 676 N N . THR A 1 89 ? 5.165 -0.496 10.183 1.00 95.62 89 THR A N 1
ATOM 677 C CA . THR A 1 89 ? 6.366 0.028 9.522 1.00 95.62 89 THR A CA 1
ATOM 678 C C . THR A 1 89 ? 7.384 0.443 10.566 1.00 95.62 89 THR A C 1
ATOM 680 O O . THR A 1 89 ? 7.019 0.895 11.652 1.00 95.62 89 THR A O 1
ATOM 683 N N . CYS A 1 90 ? 8.664 0.321 10.225 1.00 95.25 90 CYS A N 1
ATOM 684 C CA . CYS A 1 90 ? 9.748 0.899 11.017 1.00 95.25 90 CYS A CA 1
ATOM 685 C C . CYS A 1 90 ? 10.106 2.333 10.586 1.00 95.25 90 CYS A C 1
ATOM 687 O O . CYS A 1 90 ? 10.943 2.976 11.217 1.00 95.25 90 CYS A O 1
ATOM 689 N N . SER A 1 91 ? 9.483 2.846 9.519 1.00 94.75 91 SER A N 1
ATOM 690 C CA . SER A 1 91 ? 9.756 4.163 8.943 1.00 94.75 91 SER A CA 1
ATOM 691 C C . SER A 1 91 ? 8.764 5.216 9.461 1.00 94.75 91 SER A C 1
ATOM 693 O O . SER A 1 91 ? 7.584 5.175 9.093 1.00 94.75 91 SER A O 1
ATOM 695 N N . PRO A 1 92 ? 9.220 6.225 10.233 1.00 93.94 92 PRO A N 1
ATOM 696 C CA . PRO A 1 92 ? 8.364 7.335 10.654 1.00 93.94 92 PRO A CA 1
ATOM 697 C C . PRO A 1 92 ? 7.780 8.110 9.468 1.00 93.94 92 PRO A C 1
ATOM 699 O O . PRO A 1 92 ? 6.626 8.523 9.507 1.00 93.94 92 PRO A O 1
ATOM 702 N N . ASP A 1 93 ? 8.547 8.263 8.387 1.00 94.69 93 ASP A N 1
ATOM 703 C CA . ASP A 1 93 ? 8.088 8.940 7.171 1.00 94.69 93 ASP A CA 1
ATOM 704 C C . ASP A 1 93 ? 6.939 8.185 6.502 1.00 94.69 93 ASP A C 1
ATOM 706 O O . ASP A 1 93 ? 5.970 8.797 6.059 1.00 94.69 93 ASP A O 1
ATOM 710 N N . THR A 1 94 ? 7.011 6.851 6.475 1.00 95.69 94 THR A N 1
ATOM 711 C CA . THR A 1 94 ? 5.937 6.009 5.932 1.00 95.69 94 THR A CA 1
ATOM 712 C C . THR A 1 94 ? 4.691 6.083 6.814 1.00 95.69 94 THR A C 1
ATOM 714 O O . THR A 1 94 ? 3.589 6.247 6.290 1.00 95.69 94 THR A O 1
ATOM 717 N N . ALA A 1 95 ? 4.849 6.059 8.143 1.00 96.00 95 ALA A N 1
ATOM 718 C CA . ALA A 1 95 ? 3.739 6.246 9.079 1.00 96.00 95 ALA A CA 1
ATOM 719 C C . ALA A 1 95 ? 3.065 7.620 8.904 1.00 96.00 95 ALA A C 1
ATOM 721 O O . ALA A 1 95 ? 1.842 7.703 8.797 1.00 96.00 95 ALA A O 1
ATOM 722 N N . ASN A 1 96 ? 3.852 8.694 8.790 1.00 95.38 96 ASN A N 1
ATOM 723 C CA . ASN A 1 96 ? 3.348 10.047 8.547 1.00 95.38 96 ASN A CA 1
ATOM 724 C C . ASN A 1 96 ? 2.651 10.170 7.187 1.00 95.38 96 ASN A C 1
ATOM 726 O O . ASN A 1 96 ? 1.615 10.826 7.071 1.00 95.38 96 ASN A O 1
ATOM 730 N N . LEU A 1 97 ? 3.204 9.526 6.156 1.00 96.12 97 LEU A N 1
ATOM 731 C CA . LEU A 1 97 ? 2.629 9.510 4.817 1.00 96.12 97 LEU A CA 1
ATOM 732 C C . LEU A 1 97 ? 1.268 8.804 4.797 1.00 96.12 97 LEU A C 1
ATOM 734 O O . LEU A 1 97 ? 0.338 9.310 4.166 1.00 96.12 97 LEU A O 1
ATOM 738 N N . LEU A 1 98 ? 1.136 7.662 5.478 1.00 95.69 98 LEU A N 1
ATOM 739 C CA . LEU A 1 98 ? -0.117 6.909 5.592 1.00 95.69 98 LEU A CA 1
ATOM 740 C C . LEU A 1 98 ? -1.142 7.622 6.486 1.00 95.69 98 LEU A C 1
ATOM 742 O O . LEU A 1 98 ? -2.328 7.646 6.156 1.00 95.69 98 LEU A O 1
ATOM 746 N N . GLY A 1 99 ? -0.692 8.265 7.563 1.00 92.75 99 GLY A N 1
ATOM 747 C CA . GLY A 1 99 ? -1.552 8.960 8.518 1.00 92.75 99 GLY A CA 1
ATOM 748 C C . GLY A 1 99 ? -2.451 8.008 9.317 1.00 92.75 99 GLY A C 1
ATOM 749 O O . GLY A 1 99 ? -2.094 6.863 9.582 1.00 92.75 99 GLY A O 1
ATOM 750 N N . GLY A 1 100 ? -3.630 8.490 9.722 1.00 91.75 100 GLY A N 1
ATOM 751 C CA . GLY A 1 100 ? -4.566 7.726 10.553 1.00 91.75 100 GLY A CA 1
ATOM 752 C C . GLY A 1 100 ? -4.184 7.715 12.038 1.00 91.75 100 GLY A C 1
ATOM 753 O O . GLY A 1 100 ? -3.554 8.645 12.540 1.00 91.75 100 GLY A O 1
ATOM 754 N N . ALA A 1 101 ? -4.613 6.678 12.760 1.00 95.88 101 ALA A N 1
ATOM 755 C CA . ALA A 1 101 ? -4.268 6.499 14.168 1.00 95.88 101 ALA A CA 1
ATOM 756 C C . ALA A 1 101 ? -2.878 5.855 14.289 1.00 95.88 101 ALA A C 1
ATOM 758 O O . ALA A 1 101 ? -2.726 4.654 14.079 1.00 95.88 101 ALA A O 1
ATOM 759 N N . ILE A 1 102 ? -1.870 6.660 14.628 1.00 95.75 102 ILE A N 1
ATOM 760 C CA . ILE A 1 102 ? -0.487 6.198 14.792 1.00 95.75 102 ILE A CA 1
ATOM 761 C C . ILE A 1 102 ? -0.281 5.708 16.228 1.00 95.75 102 ILE A C 1
ATOM 763 O O . ILE A 1 102 ? -0.520 6.448 17.185 1.00 95.75 102 ILE A O 1
ATOM 767 N N . ILE A 1 103 ? 0.183 4.466 16.371 1.00 94.75 103 ILE A N 1
ATOM 768 C CA . ILE A 1 103 ? 0.548 3.858 17.654 1.00 94.75 103 ILE A CA 1
ATOM 769 C C . ILE A 1 103 ? 2.065 3.698 17.677 1.00 94.75 103 ILE A C 1
ATOM 771 O O . ILE A 1 103 ? 2.621 2.931 16.896 1.00 94.75 103 ILE A O 1
ATOM 775 N N . ASN A 1 104 ? 2.723 4.417 18.584 1.00 91.75 104 ASN A N 1
ATOM 776 C CA . ASN A 1 104 ? 4.152 4.250 18.830 1.00 91.75 104 ASN A CA 1
ATOM 777 C C . ASN A 1 104 ? 4.338 3.102 19.830 1.00 91.75 104 ASN A C 1
ATOM 779 O O . ASN A 1 104 ? 3.773 3.164 20.926 1.00 91.75 104 ASN A O 1
ATOM 783 N N . MET A 1 105 ? 5.089 2.073 19.434 1.00 83.25 105 MET A N 1
ATOM 784 C CA . MET A 1 105 ? 5.503 0.966 20.306 1.00 83.25 105 MET A CA 1
ATOM 785 C C . MET A 1 105 ? 6.910 1.177 20.853 1.00 83.25 105 MET A C 1
ATOM 787 O O . MET A 1 105 ? 7.725 1.813 20.149 1.00 83.25 105 MET A O 1
#

Radius of gyration: 14.96 Å; chains: 1; bounding box: 33×31×48 Å